Protein AF-A0AB39KXU3-F1 (afdb_monomer)

Structure (mmCIF, N/CA/C/O backbone):
data_AF-A0AB39KXU3-F1
#
_entry.id   AF-A0AB39KXU3-F1
#
loop_
_atom_site.group_PDB
_atom_site.id
_atom_site.type_symbol
_atom_site.label_atom_id
_atom_site.label_alt_id
_atom_site.label_comp_id
_atom_site.label_asym_id
_atom_site.label_entity_id
_atom_site.label_seq_id
_atom_site.pdbx_PDB_ins_code
_atom_site.Cartn_x
_atom_site.Cartn_y
_atom_site.Cartn_z
_atom_site.occupancy
_atom_site.B_iso_or_equiv
_atom_site.auth_seq_id
_atom_site.auth_comp_id
_atom_site.auth_asym_id
_atom_site.auth_atom_id
_atom_site.pdbx_PDB_model_num
ATOM 1 N N . MET A 1 1 ? 4.733 -5.169 5.893 1.00 94.94 1 MET A N 1
ATOM 2 C CA . MET A 1 1 ? 5.322 -5.686 4.645 1.00 94.94 1 MET A CA 1
ATOM 3 C C . MET A 1 1 ? 6.352 -4.702 4.115 1.00 94.94 1 MET A C 1
ATOM 5 O O . MET A 1 1 ? 6.120 -3.505 4.208 1.00 94.94 1 MET A O 1
ATOM 9 N N . ARG A 1 2 ? 7.489 -5.182 3.605 1.00 95.69 2 ARG A N 1
ATOM 10 C CA . ARG A 1 2 ? 8.504 -4.311 3.000 1.00 95.69 2 ARG A CA 1
ATOM 11 C C . ARG A 1 2 ? 8.123 -3.989 1.558 1.00 95.69 2 ARG A C 1
ATOM 13 O O . ARG A 1 2 ? 7.637 -4.882 0.865 1.00 95.69 2 ARG A O 1
ATOM 20 N N . VAL A 1 3 ? 8.352 -2.757 1.114 1.00 96.12 3 VAL A N 1
ATOM 21 C CA . VAL A 1 3 ? 8.161 -2.378 -0.289 1.00 96.12 3 VAL A CA 1
ATOM 22 C C . VAL A 1 3 ? 9.242 -3.068 -1.135 1.00 96.12 3 VAL A C 1
ATOM 24 O O . VAL A 1 3 ? 10.432 -2.880 -0.853 1.00 96.12 3 VAL A O 1
ATOM 27 N N . PRO A 1 4 ? 8.863 -3.889 -2.131 1.00 96.31 4 PRO A N 1
ATOM 28 C CA . PRO A 1 4 ? 9.804 -4.615 -2.979 1.00 96.31 4 PRO A CA 1
ATOM 29 C C . PRO A 1 4 ? 10.667 -3.692 -3.843 1.00 96.31 4 PRO A C 1
ATOM 31 O O . PRO A 1 4 ? 10.328 -2.537 -4.098 1.00 96.31 4 PRO A O 1
ATOM 34 N N . ALA A 1 5 ? 11.772 -4.234 -4.359 1.00 94.31 5 ALA A N 1
ATOM 35 C CA . ALA A 1 5 ? 12.520 -3.578 -5.428 1.00 94.31 5 ALA A CA 1
ATOM 36 C C . ALA A 1 5 ? 11.646 -3.440 -6.695 1.00 94.31 5 ALA A C 1
ATOM 38 O O . ALA A 1 5 ? 10.787 -4.292 -6.931 1.00 94.31 5 ALA A O 1
ATOM 39 N N . PRO A 1 6 ? 11.866 -2.434 -7.563 1.00 93.44 6 PRO A N 1
ATOM 40 C CA . PRO A 1 6 ? 11.027 -2.221 -8.750 1.00 93.44 6 PRO A CA 1
ATOM 41 C C . PRO A 1 6 ? 10.933 -3.431 -9.697 1.00 93.44 6 PRO A C 1
ATOM 43 O O . PRO A 1 6 ? 9.898 -3.641 -10.317 1.00 93.44 6 PRO A O 1
ATOM 46 N N . ALA A 1 7 ? 11.988 -4.248 -9.782 1.00 92.81 7 ALA A N 1
ATOM 47 C CA . ALA A 1 7 ? 12.033 -5.436 -10.639 1.00 92.81 7 ALA A CA 1
ATOM 48 C C . ALA A 1 7 ? 11.413 -6.704 -10.007 1.00 92.81 7 ALA A C 1
ATOM 50 O O . ALA A 1 7 ? 11.285 -7.722 -10.684 1.00 92.81 7 ALA A O 1
ATOM 51 N N . ASP A 1 8 ? 11.032 -6.676 -8.724 1.00 94.81 8 ASP A N 1
ATOM 52 C CA . ASP A 1 8 ? 10.491 -7.844 -8.015 1.00 94.81 8 ASP A CA 1
ATOM 53 C C . ASP A 1 8 ? 8.975 -7.988 -8.230 1.00 94.81 8 ASP A C 1
ATOM 55 O O . ASP A 1 8 ? 8.158 -7.657 -7.366 1.00 94.81 8 ASP A O 1
ATOM 59 N N . GLY A 1 9 ? 8.585 -8.485 -9.407 1.00 95.31 9 GLY A N 1
ATOM 60 C CA . GLY A 1 9 ? 7.174 -8.619 -9.790 1.00 95.3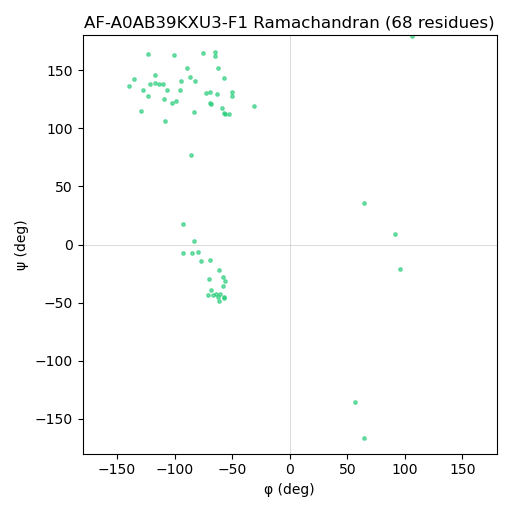1 9 GLY A CA 1
ATOM 61 C C . GLY A 1 9 ? 6.338 -9.483 -8.833 1.00 95.31 9 GLY A C 1
ATOM 62 O O . GLY A 1 9 ? 5.178 -9.161 -8.565 1.00 95.31 9 GLY A O 1
ATOM 63 N N . LEU A 1 10 ? 6.918 -10.546 -8.264 1.00 97.25 10 LEU A N 1
ATOM 64 C CA . LEU A 1 10 ? 6.217 -11.406 -7.304 1.00 97.25 10 LEU A CA 1
ATOM 65 C C . LEU A 1 10 ? 6.009 -10.688 -5.967 1.00 97.25 10 LEU A C 1
ATOM 67 O O . LEU A 1 10 ? 4.918 -10.760 -5.392 1.00 97.25 10 LEU A O 1
ATOM 71 N N . GLY A 1 11 ? 7.034 -9.984 -5.480 1.00 97.00 11 GLY A N 1
ATOM 72 C CA . GLY A 1 11 ? 6.924 -9.127 -4.305 1.00 97.00 11 GLY A CA 1
ATOM 73 C C . GLY A 1 11 ? 5.837 -8.070 -4.484 1.00 97.00 11 GLY A C 1
ATOM 74 O O . GLY A 1 11 ? 5.000 -7.897 -3.597 1.00 97.00 11 GLY A O 1
ATOM 75 N N . TRP A 1 12 ? 5.793 -7.420 -5.650 1.00 96.44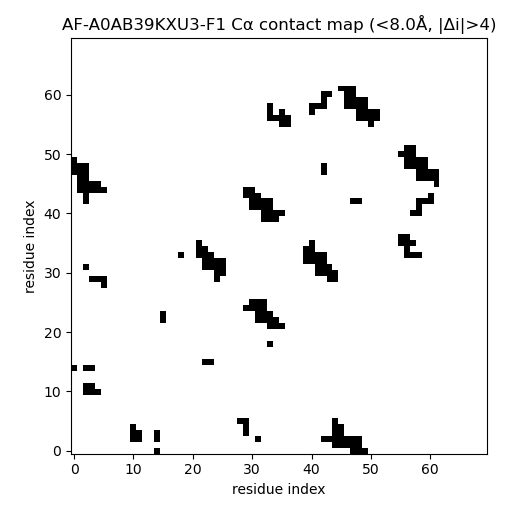 12 TRP A N 1
ATOM 76 C CA . TRP A 1 12 ? 4.772 -6.422 -5.979 1.00 96.44 12 TRP A CA 1
ATOM 77 C C . TRP A 1 12 ? 3.365 -7.005 -5.994 1.00 96.44 12 TRP A C 1
ATOM 79 O O . TRP A 1 12 ? 2.463 -6.428 -5.387 1.00 96.44 12 TRP A O 1
ATOM 89 N N . SER A 1 13 ? 3.178 -8.170 -6.617 1.00 97.38 13 SER A N 1
ATOM 90 C CA . SER A 1 13 ? 1.882 -8.850 -6.608 1.00 97.38 13 SER A CA 1
ATOM 91 C C . SER A 1 13 ? 1.411 -9.129 -5.180 1.00 97.38 13 SER A C 1
ATOM 93 O O . SER A 1 13 ? 0.267 -8.832 -4.852 1.00 97.38 13 SER A O 1
ATOM 95 N N . ARG A 1 14 ? 2.290 -9.643 -4.310 1.00 98.19 14 ARG A N 1
ATOM 96 C CA . ARG A 1 14 ? 1.956 -9.916 -2.902 1.00 98.19 14 ARG A CA 1
ATOM 97 C C . ARG A 1 14 ? 1.616 -8.643 -2.137 1.00 98.19 14 ARG A C 1
ATOM 99 O O . ARG A 1 14 ? 0.651 -8.643 -1.376 1.00 98.19 14 ARG A O 1
ATOM 106 N N . LEU A 1 15 ? 2.383 -7.574 -2.352 1.00 97.56 15 LEU A N 1
ATOM 107 C CA . LEU A 1 15 ? 2.137 -6.287 -1.713 1.00 97.56 15 LEU A CA 1
ATOM 108 C C . LEU A 1 15 ? 0.772 -5.719 -2.095 1.00 97.56 15 LEU A C 1
ATOM 110 O O . LEU A 1 15 ? 0.008 -5.341 -1.213 1.00 97.56 15 LEU A O 1
ATOM 114 N N . LEU A 1 16 ? 0.445 -5.696 -3.385 1.00 97.31 16 LEU A N 1
ATOM 115 C CA . LEU A 1 16 ? -0.826 -5.149 -3.862 1.00 97.31 16 LEU A CA 1
ATOM 116 C C . LEU A 1 16 ? -2.019 -6.006 -3.431 1.00 97.31 16 LEU A C 1
ATOM 118 O O . LEU A 1 16 ? -3.037 -5.458 -3.018 1.00 97.31 16 LEU A O 1
ATOM 122 N N . THR A 1 17 ? -1.887 -7.335 -3.446 1.00 97.94 17 THR A N 1
ATOM 123 C CA . THR A 1 17 ? -2.919 -8.227 -2.898 1.00 97.94 17 THR A CA 1
ATOM 124 C C . THR A 1 17 ? -3.143 -7.978 -1.410 1.00 97.94 17 THR A C 1
ATOM 126 O O . THR A 1 17 ? -4.287 -7.939 -0.970 1.00 97.94 17 THR A O 1
ATOM 129 N N . TRP A 1 18 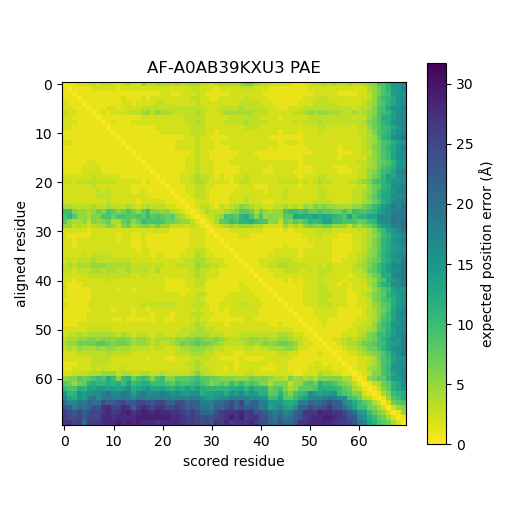? -2.070 -7.791 -0.639 1.00 97.50 18 TRP A N 1
ATOM 130 C CA . TRP A 1 18 ? -2.173 -7.522 0.792 1.00 97.50 18 TRP A CA 1
ATOM 131 C C . TRP A 1 18 ? -2.821 -6.163 1.082 1.00 97.50 18 TRP A C 1
ATOM 133 O O . TRP A 1 18 ? -3.698 -6.087 1.935 1.00 97.50 18 TRP A O 1
ATOM 143 N N . LEU A 1 19 ? -2.447 -5.113 0.342 1.00 97.31 19 LEU A N 1
ATOM 144 C CA . LEU A 1 19 ? -3.018 -3.770 0.496 1.00 97.31 19 LEU A CA 1
ATOM 145 C C . LEU A 1 19 ? -4.477 -3.669 0.026 1.00 97.31 19 LEU A C 1
ATOM 147 O O . LEU A 1 19 ? -5.230 -2.832 0.528 1.00 97.31 19 LEU A O 1
ATOM 151 N N . GLY A 1 20 ? -4.879 -4.482 -0.954 1.00 96.94 20 GLY A N 1
ATOM 152 C CA . GLY A 1 20 ? -6.191 -4.375 -1.585 1.00 96.94 20 GLY A CA 1
ATOM 153 C C . GLY A 1 20 ? -6.423 -2.974 -2.162 1.00 96.94 20 GLY A C 1
ATOM 154 O O . GLY A 1 20 ? -5.536 -2.379 -2.771 1.00 96.94 20 GLY A O 1
ATOM 155 N N . CYS A 1 21 ? -7.611 -2.410 -1.937 1.00 95.94 21 CYS A N 1
ATOM 156 C CA . CYS A 1 21 ? -7.968 -1.077 -2.435 1.00 95.94 21 CYS A CA 1
ATOM 157 C C . CYS A 1 21 ? -7.215 0.074 -1.747 1.00 95.94 21 CYS A C 1
ATOM 159 O O . CYS A 1 21 ? -7.264 1.201 -2.238 1.00 95.94 21 CYS A O 1
ATOM 161 N N . ALA A 1 22 ? -6.535 -0.182 -0.625 1.00 97.06 22 ALA A N 1
ATOM 162 C CA . ALA A 1 22 ? -5.787 0.847 0.089 1.00 97.06 22 ALA A CA 1
ATOM 163 C C . ALA A 1 22 ? -4.448 1.182 -0.583 1.00 97.06 22 ALA A C 1
ATOM 165 O O . ALA A 1 22 ? -3.845 2.190 -0.230 1.00 97.06 22 ALA A O 1
ATOM 166 N N . GLY A 1 23 ? -3.968 0.363 -1.525 1.00 96.88 23 GLY A N 1
ATOM 167 C CA . GLY A 1 23 ? -2.666 0.532 -2.166 1.00 96.88 23 GLY A CA 1
ATOM 168 C C . GLY A 1 23 ? -2.757 0.693 -3.675 1.00 96.88 23 GLY A C 1
ATOM 169 O O . GLY A 1 23 ? -3.476 -0.048 -4.343 1.00 96.88 23 GLY A O 1
ATOM 170 N N . ARG A 1 24 ? -1.969 1.614 -4.234 1.00 96.38 24 ARG A N 1
ATOM 171 C CA . ARG A 1 24 ? -1.801 1.744 -5.687 1.00 96.38 24 ARG A CA 1
ATOM 172 C C . ARG A 1 24 ? -0.351 2.034 -6.074 1.00 96.38 24 ARG A C 1
ATOM 174 O O . ARG A 1 24 ? 0.278 2.881 -5.437 1.00 96.38 24 ARG A O 1
ATOM 181 N N . PRO A 1 25 ? 0.193 1.382 -7.118 1.00 95.25 25 PRO A N 1
ATOM 182 C CA . PRO A 1 25 ? 1.478 1.774 -7.686 1.00 95.25 25 PRO A CA 1
ATOM 183 C C . PRO A 1 25 ? 1.448 3.238 -8.130 1.00 95.25 25 PRO A C 1
ATOM 185 O O . PRO A 1 25 ? 0.433 3.717 -8.643 1.00 95.25 25 PRO A O 1
ATOM 188 N N . LYS A 1 26 ? 2.561 3.949 -7.950 1.00 93.06 26 LYS A N 1
ATOM 189 C CA . LYS A 1 26 ? 2.685 5.366 -8.301 1.00 93.06 26 LYS A CA 1
ATOM 190 C C . LYS A 1 26 ? 3.931 5.607 -9.150 1.00 93.06 26 LYS A C 1
ATOM 192 O O . LYS A 1 26 ? 5.059 5.481 -8.682 1.00 93.06 26 LYS A O 1
ATOM 197 N N . GLY A 1 27 ? 3.717 6.018 -10.399 1.00 83.88 27 GLY A N 1
ATOM 198 C CA . GLY A 1 27 ? 4.796 6.323 -11.342 1.00 83.88 27 GLY A CA 1
ATOM 199 C C . GLY A 1 27 ? 5.662 5.108 -11.708 1.00 83.88 27 GLY A C 1
ATOM 200 O O . GLY A 1 27 ? 5.299 3.964 -11.450 1.00 83.88 27 GLY A O 1
ATOM 201 N N . ALA A 1 28 ? 6.817 5.366 -12.328 1.00 75.81 28 ALA A N 1
ATOM 202 C CA . ALA A 1 28 ? 7.704 4.329 -12.869 1.00 75.81 28 ALA A CA 1
ATOM 203 C C . ALA A 1 28 ? 8.805 3.851 -11.895 1.00 75.81 28 ALA A C 1
ATOM 205 O O . ALA A 1 28 ? 9.512 2.893 -12.190 1.00 75.81 28 ALA A O 1
ATOM 206 N N . HIS A 1 29 ? 8.967 4.496 -10.735 1.00 82.38 29 HIS A N 1
ATOM 207 C CA . HIS A 1 29 ? 10.112 4.275 -9.836 1.00 82.38 29 HIS A CA 1
ATOM 208 C C . HIS A 1 29 ? 9.869 3.225 -8.738 1.00 82.38 29 HIS A C 1
ATOM 210 O O . HIS A 1 29 ? 10.594 3.192 -7.747 1.00 82.38 29 HIS A O 1
ATOM 216 N N . GLY A 1 30 ? 8.850 2.372 -8.886 1.00 88.69 30 GLY A N 1
ATOM 217 C CA . GLY A 1 30 ? 8.494 1.386 -7.859 1.00 88.69 30 GLY A CA 1
ATOM 218 C C . GLY A 1 30 ? 8.018 2.032 -6.556 1.00 88.69 30 GLY A C 1
ATOM 219 O O . GLY A 1 30 ? 8.324 1.539 -5.476 1.00 88.69 30 GLY A O 1
ATOM 220 N N . LEU A 1 31 ? 7.302 3.154 -6.650 1.00 95.38 31 LEU A N 1
ATOM 221 C CA . LEU A 1 31 ? 6.644 3.760 -5.496 1.00 95.38 31 LEU A CA 1
ATOM 222 C C . LEU A 1 31 ? 5.237 3.186 -5.348 1.00 95.38 31 LEU A C 1
ATOM 224 O O . LEU A 1 31 ? 4.589 2.817 -6.331 1.00 95.38 31 LEU A O 1
ATOM 228 N N . VAL A 1 32 ? 4.742 3.171 -4.118 1.00 96.75 32 VAL A N 1
ATOM 229 C CA . VAL A 1 32 ? 3.356 2.817 -3.809 1.00 96.75 32 VAL A CA 1
ATOM 230 C C . VAL A 1 32 ? 2.739 3.909 -2.958 1.00 96.75 32 VAL A C 1
ATOM 232 O O . VAL A 1 32 ? 3.345 4.382 -2.000 1.00 96.75 32 VAL A O 1
ATOM 235 N N . GLU A 1 33 ? 1.540 4.333 -3.326 1.00 97.62 33 GLU A N 1
ATOM 236 C CA . GLU A 1 33 ? 0.723 5.195 -2.487 1.00 97.62 33 GLU A CA 1
ATOM 237 C C . GLU A 1 33 ? -0.251 4.340 -1.685 1.00 97.62 33 GLU A C 1
ATOM 239 O O . GLU A 1 33 ? -0.897 3.446 -2.236 1.00 97.62 33 GLU A O 1
ATOM 244 N N . VAL A 1 34 ? -0.337 4.617 -0.389 1.00 97.75 34 VAL A N 1
ATOM 245 C CA . VAL A 1 34 ? -1.140 3.878 0.578 1.00 97.75 34 VAL A CA 1
ATOM 246 C C . VAL A 1 34 ? -2.100 4.845 1.259 1.00 97.75 34 VAL A C 1
ATOM 248 O O . VAL A 1 34 ? -1.683 5.887 1.765 1.00 97.75 34 VAL A O 1
ATOM 251 N N . ALA A 1 35 ? -3.388 4.517 1.273 1.00 97.69 35 ALA A N 1
ATOM 252 C CA . ALA A 1 35 ? -4.383 5.239 2.050 1.00 97.69 35 ALA A CA 1
ATOM 253 C C . ALA A 1 35 ? -4.134 4.994 3.545 1.00 97.69 35 ALA A C 1
ATOM 255 O O . ALA A 1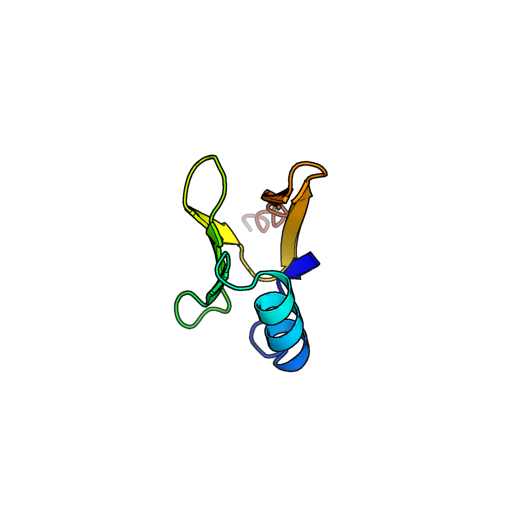 35 ? -4.154 3.852 4.004 1.00 97.69 35 ALA A O 1
ATOM 256 N N . THR A 1 36 ? -3.895 6.068 4.294 1.00 96.38 36 THR A N 1
ATOM 257 C CA . THR A 1 36 ? -3.722 6.029 5.752 1.00 96.38 36 THR A CA 1
ATOM 258 C C . THR A 1 36 ? -4.735 6.966 6.419 1.00 96.38 36 THR A C 1
ATOM 260 O O . THR A 1 36 ? -5.263 7.857 5.743 1.00 96.38 36 THR A O 1
ATOM 263 N N . PRO A 1 37 ? -4.983 6.845 7.735 1.00 94.88 37 PRO A N 1
ATOM 264 C CA . PRO A 1 37 ? -5.867 7.765 8.460 1.00 94.88 37 PRO A CA 1
ATOM 265 C C . PRO A 1 37 ? -5.439 9.237 8.384 1.00 94.88 37 PRO A C 1
ATOM 267 O O . PRO A 1 37 ? -6.278 10.130 8.439 1.00 94.88 37 PRO A O 1
ATOM 270 N N . GLY A 1 38 ? -4.135 9.499 8.228 1.00 93.81 38 GLY A N 1
ATOM 271 C CA . GLY A 1 38 ? -3.587 10.847 8.044 1.00 93.81 38 GLY A CA 1
ATOM 272 C C . GLY A 1 38 ? -3.645 11.357 6.600 1.00 93.81 38 GLY A C 1
ATOM 273 O O . GLY A 1 38 ? -3.135 12.437 6.316 1.00 93.81 38 GLY A O 1
ATOM 274 N N . GLY A 1 39 ? -4.231 10.581 5.686 1.00 95.81 39 GLY A N 1
ATOM 275 C CA . GLY A 1 39 ? -4.240 10.832 4.248 1.00 95.81 39 GLY A CA 1
ATOM 276 C C . GLY A 1 39 ? -3.304 9.900 3.467 1.00 95.81 39 GLY A C 1
ATOM 277 O O . GLY A 1 39 ? -2.659 9.018 4.040 1.00 95.81 39 GLY A O 1
ATOM 278 N N . PRO A 1 40 ? -3.241 10.039 2.133 1.00 96.38 40 PRO A N 1
ATOM 279 C CA . PRO A 1 40 ? -2.374 9.210 1.302 1.00 96.38 40 PRO A CA 1
ATOM 280 C C . PRO A 1 40 ? -0.889 9.421 1.628 1.00 96.38 40 PRO A C 1
ATOM 282 O O . PRO A 1 40 ? -0.405 10.553 1.628 1.00 96.38 40 PRO A O 1
ATOM 285 N N . ALA A 1 41 ? -0.156 8.332 1.851 1.00 96.31 41 ALA A N 1
ATOM 286 C CA . ALA A 1 41 ? 1.289 8.330 2.076 1.00 96.31 41 ALA A CA 1
ATOM 287 C C . ALA A 1 41 ? 2.003 7.548 0.967 1.00 96.31 41 ALA A C 1
ATOM 289 O O . ALA A 1 41 ? 1.474 6.561 0.464 1.00 96.31 41 ALA A O 1
ATOM 290 N N . VAL A 1 42 ? 3.209 7.970 0.584 1.00 95.75 42 VAL A N 1
ATOM 291 C CA . VAL A 1 42 ? 4.010 7.291 -0.447 1.00 95.75 42 VAL A CA 1
ATOM 292 C C . VAL A 1 42 ? 5.163 6.544 0.212 1.00 95.75 42 VAL A C 1
ATOM 294 O O . VAL A 1 42 ? 5.866 7.119 1.037 1.00 95.75 42 VAL A O 1
ATOM 297 N N . ALA A 1 43 ? 5.360 5.287 -0.179 1.0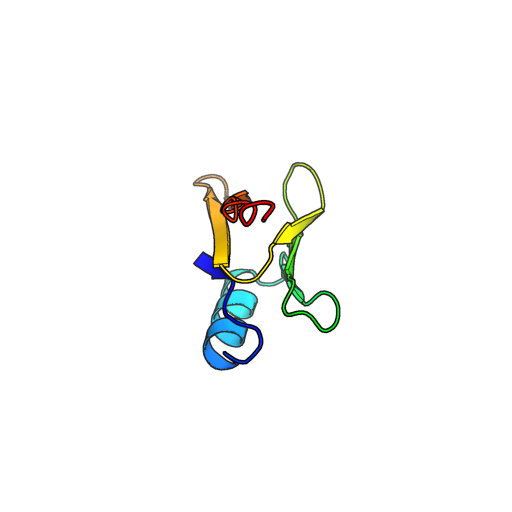0 95.50 43 ALA A N 1
ATOM 298 C CA . ALA A 1 43 ? 6.469 4.450 0.258 1.00 95.50 43 ALA A CA 1
ATOM 299 C C . ALA A 1 43 ? 7.356 4.072 -0.937 1.00 95.50 43 ALA A C 1
ATOM 301 O O . ALA A 1 43 ? 6.857 3.776 -2.032 1.00 95.50 43 ALA A O 1
ATOM 302 N N . ALA A 1 44 ? 8.667 4.091 -0.720 1.00 95.19 44 ALA A N 1
ATOM 303 C CA . ALA A 1 44 ? 9.685 3.737 -1.699 1.00 95.19 44 ALA A CA 1
ATOM 304 C C . ALA A 1 44 ? 10.215 2.312 -1.467 1.00 95.19 44 ALA A C 1
ATOM 306 O O . ALA A 1 44 ? 10.039 1.758 -0.379 1.00 95.19 44 ALA A O 1
ATOM 307 N N . PRO A 1 45 ? 10.897 1.701 -2.455 1.00 95.06 45 PRO A N 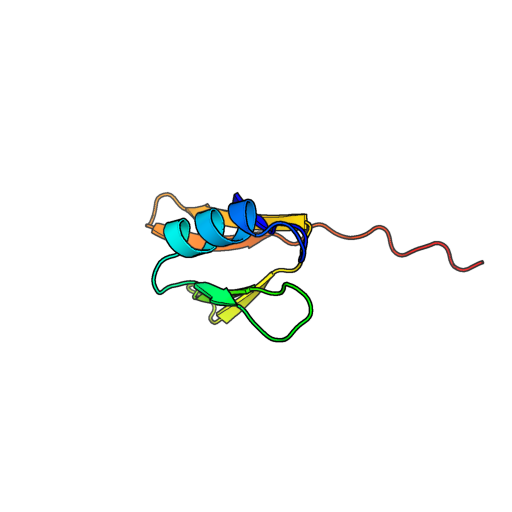1
ATOM 308 C CA . PRO A 1 45 ? 11.542 0.408 -2.273 1.00 95.06 45 PRO A CA 1
ATOM 309 C C . PRO A 1 45 ? 12.427 0.374 -1.025 1.00 95.06 45 PRO A C 1
ATOM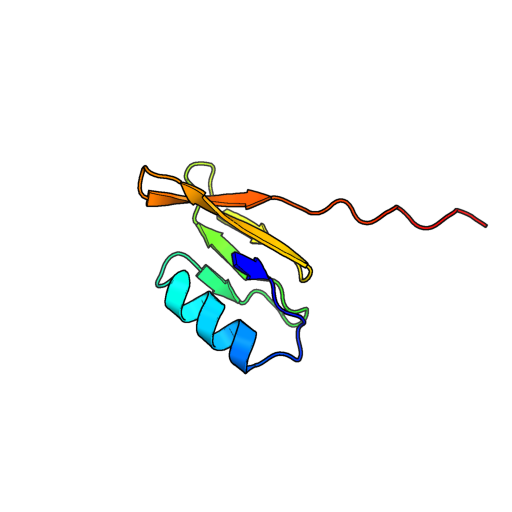 311 O O . PRO A 1 45 ? 13.304 1.215 -0.839 1.00 95.06 45 PRO A O 1
ATOM 314 N N . GLY A 1 46 ? 12.210 -0.628 -0.176 1.00 93.12 46 GLY A N 1
ATOM 315 C CA . GLY A 1 46 ? 12.926 -0.787 1.085 1.00 93.12 46 GLY A CA 1
ATOM 316 C C . GLY A 1 46 ? 12.214 -0.226 2.317 1.00 93.12 46 GLY A C 1
ATOM 317 O O . GLY A 1 46 ? 12.522 -0.727 3.405 1.00 93.12 46 GLY A O 1
ATOM 318 N N . ASP A 1 47 ? 11.261 0.699 2.155 1.00 95.75 47 ASP A N 1
ATOM 319 C CA . ASP A 1 47 ? 10.385 1.172 3.234 1.00 95.75 47 ASP A CA 1
ATOM 320 C C . ASP A 1 47 ? 9.477 0.053 3.748 1.00 95.75 47 ASP A C 1
ATOM 322 O O . ASP A 1 47 ? 9.301 -0.997 3.115 1.00 95.75 47 ASP A O 1
ATOM 326 N N . TRP A 1 48 ? 8.866 0.284 4.905 1.00 96.19 48 TRP A N 1
ATOM 327 C CA . TRP A 1 48 ? 7.896 -0.626 5.494 1.00 96.19 48 TRP A CA 1
ATOM 328 C C . TRP A 1 48 ? 6.492 -0.042 5.449 1.00 96.19 48 TRP A C 1
ATOM 330 O O . TRP A 1 48 ? 6.272 1.120 5.770 1.00 96.19 48 TRP A O 1
ATOM 340 N N . ILE A 1 49 ? 5.522 -0.889 5.119 1.00 97.38 49 ILE A N 1
ATOM 341 C CA . ILE A 1 49 ? 4.102 -0.615 5.320 1.00 97.38 49 ILE A CA 1
ATOM 342 C C . ILE A 1 49 ? 3.607 -1.523 6.440 1.00 97.38 49 ILE A C 1
ATOM 344 O O . ILE A 1 49 ? 3.781 -2.743 6.385 1.00 97.38 49 ILE A O 1
ATOM 348 N N . VAL A 1 50 ? 3.015 -0.944 7.473 1.00 96.44 50 VAL A N 1
ATOM 349 C CA . VAL A 1 50 ? 2.566 -1.637 8.684 1.00 96.44 50 VAL A CA 1
ATOM 350 C C . VAL A 1 50 ? 1.047 -1.574 8.746 1.00 96.44 50 VAL A C 1
ATOM 352 O O . VAL A 1 50 ? 0.476 -0.531 8.454 1.00 96.44 50 VAL A O 1
ATOM 355 N N . LEU A 1 51 ? 0.406 -2.682 9.115 1.00 96.06 51 LEU A N 1
ATOM 356 C CA . LEU A 1 51 ? -1.022 -2.738 9.416 1.00 96.06 51 LEU A CA 1
ATOM 357 C C . LEU A 1 51 ? -1.182 -2.754 10.938 1.00 96.06 51 LEU A C 1
ATOM 359 O O . LEU A 1 51 ? -0.602 -3.616 11.604 1.00 96.06 51 LEU A O 1
ATOM 363 N N . SER A 1 52 ? -1.909 -1.785 11.486 1.00 94.00 52 SER A N 1
ATOM 364 C CA . SER A 1 52 ? -2.196 -1.708 12.918 1.00 94.00 52 SER A CA 1
ATOM 365 C C . SER A 1 52 ? -3.265 -2.730 13.325 1.00 94.00 52 SER A C 1
ATOM 367 O O . SER A 1 52 ? -4.001 -3.255 12.489 1.00 94.00 52 SER A O 1
ATOM 369 N N . ALA A 1 53 ? -3.402 -2.988 14.630 1.00 92.44 53 ALA A N 1
ATOM 370 C CA . ALA A 1 53 ? -4.473 -3.843 15.153 1.00 92.44 53 ALA A CA 1
ATOM 371 C C . ALA A 1 53 ? -5.885 -3.287 14.867 1.00 92.44 53 ALA A C 1
ATOM 373 O O . ALA A 1 53 ? -6.845 -4.051 14.851 1.00 92.44 53 ALA A O 1
ATOM 374 N N . GLY A 1 54 ? -6.004 -1.975 14.625 1.00 92.50 54 GLY A N 1
ATOM 375 C CA . GLY A 1 54 ? -7.255 -1.318 14.236 1.00 92.50 54 GLY A CA 1
ATOM 376 C C . GLY A 1 54 ? -7.611 -1.469 12.754 1.00 92.50 54 GLY A C 1
ATOM 377 O O . GLY A 1 54 ? -8.703 -1.077 12.362 1.00 92.50 54 GLY A O 1
ATOM 378 N N . GLY A 1 55 ? -6.724 -2.052 11.939 1.00 93.94 55 GLY A N 1
ATOM 379 C CA . GLY A 1 55 ? -6.940 -2.226 10.500 1.00 93.94 55 GLY A CA 1
ATOM 380 C C . GLY A 1 55 ? -6.415 -1.078 9.632 1.00 93.94 55 GLY A C 1
ATOM 381 O O . GLY A 1 55 ? -6.665 -1.069 8.430 1.00 93.94 55 GLY A O 1
ATOM 382 N N . ASP A 1 56 ? -5.658 -0.144 10.211 1.00 96.50 56 ASP A N 1
ATOM 383 C CA . ASP A 1 56 ? -5.109 1.006 9.491 1.00 96.50 56 ASP A CA 1
ATOM 384 C C . ASP A 1 56 ? -3.688 0.757 8.985 1.00 96.50 56 ASP A C 1
ATOM 386 O O . ASP A 1 56 ? -2.844 0.192 9.687 1.00 96.50 56 ASP A O 1
ATOM 390 N N . TYR A 1 57 ? -3.399 1.238 7.775 1.00 97.31 57 TYR A N 1
ATOM 391 C CA . TYR A 1 57 ? -2.050 1.213 7.221 1.00 97.31 57 TYR A CA 1
ATOM 392 C C . TYR A 1 57 ? -1.227 2.435 7.634 1.00 97.31 57 TYR A C 1
ATOM 394 O O . TYR A 1 57 ? -1.720 3.562 7.672 1.00 97.31 57 TYR A O 1
ATOM 402 N N . HIS A 1 58 ? 0.069 2.211 7.854 1.00 96.25 58 HIS A N 1
ATOM 403 C CA . HIS A 1 58 ? 1.070 3.235 8.142 1.00 96.25 58 HIS A CA 1
ATOM 404 C C . HIS A 1 58 ? 2.338 2.982 7.326 1.00 96.25 58 HIS A C 1
ATOM 406 O O . HIS A 1 58 ? 2.755 1.835 7.165 1.00 96.25 58 HIS A O 1
ATOM 412 N N . VAL A 1 59 ? 2.982 4.046 6.846 1.00 95.56 59 VAL A N 1
ATOM 413 C CA . VAL A 1 59 ? 4.284 3.964 6.172 1.00 95.56 59 VAL A CA 1
ATOM 414 C C . VAL A 1 59 ? 5.382 4.322 7.169 1.00 95.56 59 VAL A C 1
ATOM 416 O O . VAL A 1 59 ? 5.371 5.403 7.752 1.00 95.56 59 VAL A O 1
ATOM 419 N N . ALA A 1 60 ? 6.334 3.414 7.355 1.00 93.06 60 ALA A N 1
ATOM 420 C CA . ALA A 1 60 ? 7.554 3.635 8.113 1.00 93.06 60 ALA A CA 1
ATOM 421 C C . ALA A 1 60 ? 8.728 3.716 7.133 1.00 93.06 60 ALA A C 1
ATOM 423 O O . ALA A 1 60 ? 9.155 2.710 6.556 1.00 93.06 60 ALA A O 1
ATOM 424 N N . VAL A 1 61 ? 9.219 4.938 6.938 1.00 87.25 61 VAL A N 1
ATOM 425 C CA . VAL A 1 61 ? 10.328 5.225 6.028 1.00 87.25 61 VAL A CA 1
ATOM 426 C C . VAL A 1 61 ? 11.620 4.719 6.650 1.00 87.25 61 VAL A C 1
ATOM 428 O O . VAL A 1 61 ? 11.907 5.015 7.812 1.00 87.25 61 VAL A O 1
ATOM 431 N N . VAL A 1 62 ? 12.406 3.966 5.885 1.00 80.31 62 VAL A N 1
ATOM 432 C CA . VAL A 1 62 ? 13.769 3.622 6.294 1.00 80.31 62 VAL A CA 1
ATOM 433 C C . VAL A 1 62 ? 14.661 4.795 5.896 1.00 80.31 62 VAL A C 1
ATOM 435 O O . VAL A 1 62 ? 14.815 5.041 4.698 1.00 80.31 62 VAL A O 1
ATOM 438 N N . PRO A 1 63 ? 15.266 5.529 6.850 1.00 67.94 63 PRO A N 1
ATOM 439 C CA . PRO A 1 63 ? 16.191 6.595 6.506 1.00 67.94 63 PRO A CA 1
ATOM 440 C C . PRO A 1 63 ? 17.335 5.991 5.696 1.00 67.94 63 PRO A C 1
ATOM 442 O O . PRO A 1 63 ? 18.063 5.123 6.183 1.00 67.94 63 PRO A O 1
ATOM 445 N N . GLN A 1 64 ? 17.489 6.420 4.447 1.00 59.00 64 GLN A N 1
ATOM 446 C CA . GLN A 1 64 ? 18.704 6.105 3.713 1.00 59.00 64 GLN A CA 1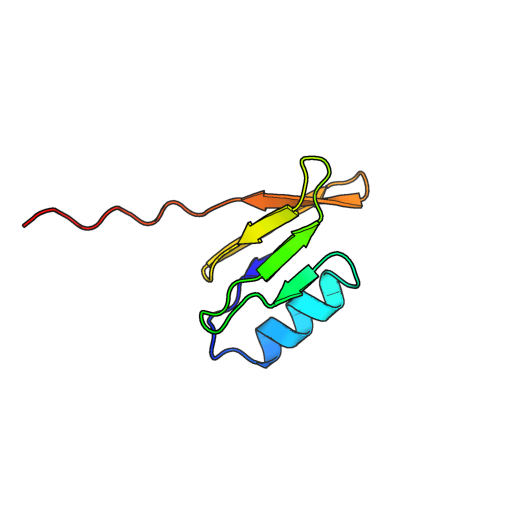
ATOM 447 C C . GLN A 1 64 ? 19.828 6.904 4.377 1.00 59.00 64 GLN A C 1
ATOM 449 O O . GLN A 1 64 ? 19.631 8.099 4.619 1.00 59.00 64 GLN A O 1
ATOM 454 N N . PRO A 1 65 ? 20.982 6.294 4.707 1.00 54.47 65 PRO A N 1
ATOM 455 C CA . PRO A 1 65 ? 22.134 7.077 5.114 1.00 54.47 65 PRO A CA 1
ATOM 456 C C . PRO A 1 65 ? 22.411 8.047 3.971 1.00 54.47 65 PRO A C 1
ATOM 458 O O . PRO A 1 65 ? 22.732 7.628 2.858 1.00 54.47 65 PRO A O 1
ATOM 461 N N . SER A 1 66 ? 22.203 9.337 4.226 1.00 58.88 66 SER A N 1
ATOM 462 C CA . SER A 1 66 ? 22.582 10.399 3.311 1.00 58.88 66 SER A CA 1
ATOM 463 C C . SER A 1 66 ? 24.049 10.166 2.982 1.00 58.88 66 SER A C 1
ATOM 465 O O . SER A 1 66 ? 24.907 10.193 3.865 1.00 58.88 66 SER A O 1
ATOM 467 N N . GLY A 1 67 ? 24.318 9.808 1.726 1.00 51.81 67 GLY A N 1
ATOM 468 C CA . GLY A 1 67 ? 25.667 9.537 1.262 1.00 51.81 67 GLY A CA 1
ATOM 469 C C . GLY A 1 67 ? 26.578 10.687 1.673 1.00 51.81 67 GLY A C 1
ATOM 470 O O . GLY A 1 67 ? 26.228 11.852 1.492 1.00 51.81 67 GLY A O 1
ATOM 471 N N . ARG A 1 68 ? 27.722 10.327 2.267 1.00 48.56 68 ARG A N 1
ATOM 472 C CA . ARG A 1 68 ? 28.882 11.193 2.489 1.00 48.56 68 ARG A CA 1
ATOM 473 C C . ARG A 1 68 ? 28.978 12.242 1.379 1.00 48.56 68 ARG A C 1
ATOM 475 O O . ARG A 1 68 ? 29.194 11.877 0.224 1.00 48.56 68 ARG A O 1
ATOM 482 N N . ALA A 1 69 ? 28.897 13.519 1.747 1.00 42.84 69 ALA A N 1
ATOM 483 C CA . ALA A 1 69 ? 29.559 14.551 0.966 1.00 42.84 69 ALA A CA 1
ATOM 484 C C . ALA A 1 69 ? 31.046 14.166 0.916 1.00 42.84 69 ALA A C 1
ATOM 486 O O . ALA A 1 69 ? 31.690 14.047 1.962 1.00 42.84 69 ALA A O 1
ATOM 487 N N . SER A 1 70 ? 31.5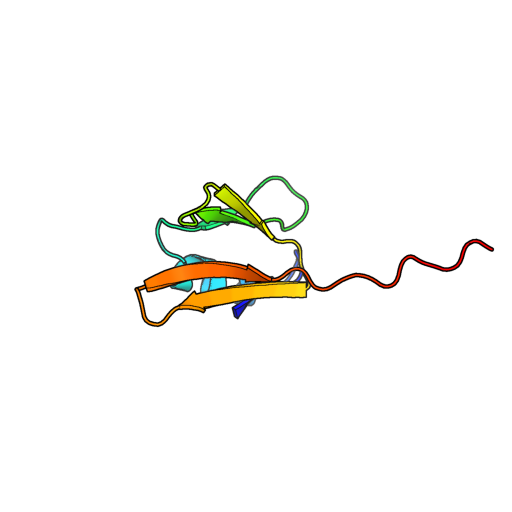24 13.822 -0.279 1.00 55.06 70 SER A N 1
ATOM 488 C CA . SER A 1 70 ? 32.953 13.844 -0.600 1.00 55.06 70 SER A CA 1
ATOM 489 C C . SER A 1 70 ? 33.340 15.265 -0.971 1.00 55.06 70 SER A C 1
ATOM 491 O O . SER A 1 70 ? 32.466 15.958 -1.543 1.00 55.06 70 SER A O 1
#

Foldseek 3Di:
DFQAALPCPVSVVVVCVVLPPQWDQDDNQSKIWGQFPVGIDIAHGGWDWDQDPVRGIDTGHDDDPPDDDD

Sequence (70 aa):
MRVPAPADGLGWSRLLTWLGCAGRPKGAHGLVEVATPGGPAVAAPGDWIVLSAGGDYHVAVVPQPSGRAS

pLDDT: mean 90.04, std 13.48, range [42.84, 98.19]

Mean predicted aligned error: 5.14 Å

Organism: NCBI:txid3161137

Nearest PDB structures (foldseek):
  4v61-assembly1_BI  TM=3.543E-01  e=6.029E-01  Spinacia oleracea
  5j4d-assembly1_I  TM=2.780E-01  e=3.627E-01  Thermus thermophilus HB27
  5xxz-assembly1_B  TM=3.427E-01  e=2.438E+00  Streptococcus pyogenes
  7jil-assembly1_F  TM=3.322E-01  e=4.602E+00  Flavobacterium johnsoniae

Solvent-accessible surface area (backbone atoms only — not comparable to full-atom values): 4192 Å² total; per-residue (Å²): 88,68,40,38,56,72,84,37,61,69,52,46,52,53,50,43,63,72,44,42,90,42,38,44,82,42,83,90,80,36,26,34,38,33,54,28,94,93,43,77,44,79,42,46,55,67,16,36,42,44,74,46,99,88,72,45,43,46,77,49,78,61,82,70,80,77,72,76,84,125

Radius of gyration: 12.72 Å; Cα contacts (8 Å, |Δi|>4): 113; chains: 1; bounding box: 41×26×28 Å

Secondary structure (DSSP, 8-state):
-BPPPTT-HHHHHHHHHHHGGGEEEETTTTEEEEEETTEEEEE-TT-EEEE-TTS-EEEE----------